Protein AF-A0A183HC69-F1 (afdb_monomer_lite)

Structure (mmCIF, N/CA/C/O backbone):
data_AF-A0A183HC69-F1
#
_entry.id   AF-A0A183HC69-F1
#
loop_
_atom_site.group_PDB
_atom_site.id
_atom_site.type_symbol
_atom_site.label_atom_id
_atom_site.label_alt_id
_atom_site.label_comp_id
_atom_site.label_asym_id
_atom_site.label_entity_id
_atom_site.label_seq_id
_atom_site.pdbx_PDB_ins_code
_atom_site.Cartn_x
_atom_site.Cartn_y
_atom_site.Cartn_z
_atom_site.occupancy
_atom_site.B_iso_or_equiv
_atom_site.auth_seq_id
_atom_site.auth_comp_id
_atom_site.auth_asym_id
_atom_site.auth_atom_id
_atom_site.pdbx_PDB_model_num
ATOM 1 N N . MET A 1 1 ? 17.091 34.146 -19.653 1.00 40.94 1 MET A N 1
ATOM 2 C CA . MET A 1 1 ? 16.828 32.950 -20.472 1.00 40.94 1 MET A CA 1
ATOM 3 C C . MET A 1 1 ? 17.643 31.891 -19.774 1.00 40.94 1 MET A C 1
ATOM 5 O O . MET A 1 1 ? 18.858 32.010 -19.764 1.00 40.94 1 MET A O 1
ATOM 9 N N . ASP A 1 2 ? 16.968 31.075 -18.975 1.00 41.25 2 ASP A N 1
ATOM 10 C CA . ASP A 1 2 ? 17.583 30.321 -17.888 1.00 41.25 2 ASP A CA 1
ATOM 11 C C . ASP A 1 2 ? 18.292 29.082 -18.445 1.00 41.25 2 ASP A C 1
ATOM 13 O O . ASP A 1 2 ? 17.657 28.099 -18.817 1.00 41.25 2 ASP A O 1
ATOM 17 N N . ASP A 1 3 ? 19.625 29.136 -18.493 1.00 44.25 3 ASP A N 1
ATOM 18 C CA . ASP A 1 3 ? 20.511 28.052 -18.951 1.00 44.25 3 ASP A CA 1
ATOM 19 C C . ASP A 1 3 ? 20.458 26.782 -18.061 1.00 44.25 3 ASP A C 1
ATOM 21 O O . ASP A 1 3 ? 21.130 25.788 -18.334 1.00 44.25 3 ASP A O 1
ATOM 25 N N . GLU A 1 4 ? 19.634 26.769 -17.006 1.00 47.41 4 GLU A N 1
ATOM 26 C CA . GLU A 1 4 ? 19.451 25.634 -16.087 1.00 47.41 4 GLU A CA 1
ATOM 27 C C . GLU A 1 4 ? 18.481 24.552 -16.602 1.00 47.41 4 GLU A C 1
ATOM 29 O O . GLU A 1 4 ? 18.464 23.436 -16.078 1.00 47.41 4 GLU A O 1
ATOM 34 N N . GLU A 1 5 ? 17.704 24.830 -17.653 1.00 47.38 5 GLU A N 1
ATOM 35 C CA . GLU A 1 5 ? 16.727 23.877 -18.205 1.00 47.38 5 GLU A CA 1
ATOM 36 C C . GLU A 1 5 ? 17.385 22.744 -19.027 1.00 47.38 5 GLU A C 1
ATOM 38 O O . GLU A 1 5 ? 16.811 21.668 -19.190 1.00 47.38 5 GLU A O 1
ATOM 43 N N . TYR A 1 6 ? 18.636 22.930 -19.467 1.00 47.91 6 TYR A N 1
ATOM 44 C CA . TYR A 1 6 ? 19.351 21.994 -20.349 1.00 47.91 6 TYR A CA 1
ATOM 45 C C . TYR A 1 6 ? 20.171 20.908 -19.635 1.00 47.91 6 TYR A C 1
ATOM 47 O O . TYR A 1 6 ? 20.701 20.013 -20.293 1.00 47.91 6 TYR A O 1
ATOM 55 N N . MET A 1 7 ? 20.274 20.944 -18.303 1.00 47.69 7 MET A N 1
ATOM 56 C CA . MET A 1 7 ? 21.103 20.006 -17.524 1.00 47.69 7 MET A CA 1
ATOM 57 C C . MET A 1 7 ? 20.300 18.992 -16.706 1.00 47.69 7 MET A C 1
ATOM 59 O O . MET A 1 7 ? 20.872 18.242 -15.913 1.00 47.69 7 MET A O 1
ATOM 63 N N . LYS A 1 8 ? 18.975 18.927 -16.877 1.00 51.78 8 LYS A N 1
ATOM 64 C CA . LYS A 1 8 ? 18.190 17.873 -16.236 1.00 51.78 8 LYS A CA 1
ATOM 65 C C . LYS A 1 8 ? 18.296 16.623 -17.109 1.00 51.78 8 LYS A C 1
ATOM 67 O O . LYS A 1 8 ? 17.766 16.654 -18.220 1.00 51.78 8 LYS A O 1
ATOM 72 N N . PRO A 1 9 ? 18.956 15.530 -16.669 1.00 55.16 9 PRO A N 1
ATOM 73 C CA . PRO A 1 9 ? 18.858 14.273 -17.396 1.00 55.16 9 PRO A CA 1
ATOM 74 C C . PRO A 1 9 ? 17.368 13.971 -17.534 1.00 55.16 9 PRO A C 1
ATOM 76 O O . PRO A 1 9 ? 16.668 13.842 -16.525 1.00 55.16 9 PRO A O 1
ATOM 79 N N . MET A 1 10 ? 16.874 13.980 -18.774 1.00 66.62 10 MET A N 1
ATOM 80 C CA . MET A 1 10 ? 15.476 13.711 -19.091 1.00 66.62 10 MET A CA 1
ATOM 81 C C . MET A 1 10 ? 15.237 12.231 -18.814 1.00 66.62 10 MET A C 1
ATOM 83 O O . MET A 1 10 ? 15.305 11.388 -19.704 1.00 66.62 10 MET A O 1
ATOM 87 N N . LEU A 1 11 ? 15.053 11.902 -17.537 1.00 74.69 11 LEU A N 1
ATOM 88 C CA . LEU A 1 11 ? 14.629 10.580 -17.131 1.00 74.69 11 LEU A CA 1
ATOM 89 C C . LEU A 1 11 ? 13.296 10.301 -17.833 1.00 74.69 11 LEU A C 1
ATOM 91 O O . LEU A 1 11 ? 12.429 11.182 -17.854 1.00 74.69 11 LEU A O 1
ATOM 95 N N . PRO A 1 12 ? 13.127 9.108 -18.422 1.00 81.25 12 PRO A N 1
ATOM 96 C CA . PRO A 1 12 ? 11.902 8.775 -19.120 1.00 81.25 12 PRO A CA 1
ATOM 97 C C . PRO A 1 12 ? 10.715 8.906 -18.165 1.00 81.25 12 PRO A C 1
ATOM 99 O O . PRO A 1 12 ? 10.783 8.529 -16.988 1.00 81.25 12 PRO A O 1
ATOM 102 N N . THR A 1 13 ? 9.612 9.442 -18.679 1.00 79.38 13 THR A N 1
ATOM 103 C CA . THR A 1 13 ? 8.339 9.394 -17.968 1.00 79.38 13 THR A CA 1
ATOM 104 C C . THR A 1 13 ? 7.947 7.929 -17.807 1.00 79.38 13 THR A C 1
ATOM 106 O O . THR A 1 13 ? 7.924 7.169 -18.776 1.00 79.38 13 THR A O 1
ATOM 109 N N . VAL A 1 14 ? 7.694 7.506 -16.568 1.00 79.19 14 VAL A N 1
ATOM 110 C CA . VAL A 1 14 ? 7.258 6.135 -16.287 1.00 79.19 14 VAL A CA 1
ATOM 111 C C . VAL A 1 14 ? 5.797 6.023 -16.717 1.00 79.19 14 VAL A C 1
ATOM 113 O O . VAL A 1 14 ? 4.972 6.782 -16.203 1.00 79.19 14 VAL A O 1
ATOM 116 N N . PRO A 1 15 ? 5.440 5.114 -17.641 1.00 80.62 15 PRO A N 1
ATOM 117 C CA . PRO A 1 15 ? 4.043 4.851 -17.954 1.00 80.62 15 PRO A CA 1
ATOM 118 C C . PRO A 1 15 ? 3.292 4.410 -16.692 1.00 80.62 15 PRO A C 1
ATOM 120 O O . PRO A 1 15 ? 3.836 3.649 -15.893 1.00 80.62 15 PRO A O 1
ATOM 123 N N . GLU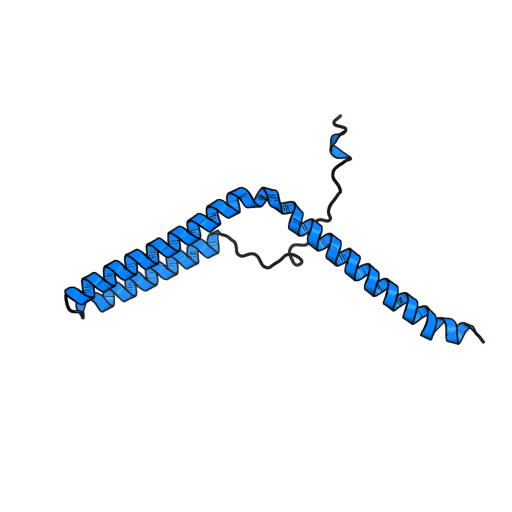 A 1 16 ? 2.026 4.809 -16.535 1.00 69.38 16 GLU A N 1
ATOM 124 C CA . GLU A 1 16 ? 1.218 4.523 -15.329 1.00 69.38 16 GLU A CA 1
ATOM 125 C C . GLU A 1 16 ? 1.163 3.033 -14.939 1.00 69.38 16 GLU A C 1
ATOM 127 O O . GLU A 1 16 ? 0.928 2.704 -13.780 1.00 69.38 16 GLU A O 1
ATOM 132 N N . LYS A 1 17 ? 1.397 2.122 -15.892 1.00 67.88 17 LYS A N 1
ATOM 133 C CA . LYS A 1 17 ? 1.348 0.665 -15.694 1.00 67.88 17 LYS A CA 1
ATOM 134 C C . LYS A 1 17 ? 2.704 0.008 -15.411 1.00 67.88 17 LYS A C 1
ATOM 136 O O . LYS A 1 17 ? 2.729 -1.181 -15.117 1.00 67.88 17 LYS A O 1
ATOM 141 N N . CYS A 1 18 ? 3.808 0.746 -15.523 1.00 69.38 18 CYS A N 1
ATOM 142 C CA . CYS A 1 18 ? 5.166 0.206 -15.386 1.00 69.38 18 CYS A CA 1
ATOM 143 C C . CYS A 1 18 ? 5.790 0.477 -14.007 1.00 69.38 18 CYS A C 1
ATOM 145 O O . CYS A 1 18 ? 6.918 0.063 -13.755 1.00 69.38 18 CYS A O 1
ATOM 147 N N . GLY A 1 19 ? 5.085 1.183 -13.118 1.00 68.44 19 GLY A N 1
ATOM 148 C CA . GLY A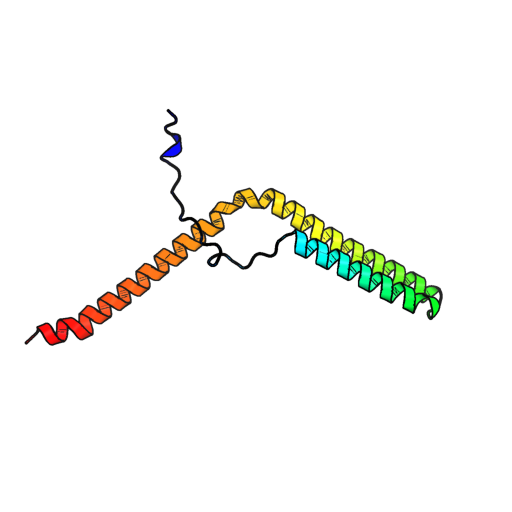 1 19 ? 5.518 1.404 -11.739 1.00 68.44 19 GLY A CA 1
ATOM 149 C C . GLY A 1 19 ? 5.088 0.275 -10.790 1.00 68.44 19 GLY A C 1
ATOM 150 O O . GLY A 1 19 ? 4.164 -0.479 -11.104 1.00 68.44 19 GLY A O 1
ATOM 151 N N . PRO A 1 20 ? 5.706 0.167 -9.597 1.00 71.12 20 PRO A N 1
ATOM 152 C CA . PRO A 1 20 ? 5.201 -0.698 -8.534 1.00 71.12 20 PRO A CA 1
ATOM 153 C C . PRO A 1 20 ? 3.728 -0.379 -8.234 1.00 71.12 20 PRO A C 1
ATOM 155 O O . PRO A 1 20 ? 3.344 0.792 -8.296 1.00 71.12 20 PRO A O 1
ATOM 158 N N . PRO A 1 21 ? 2.896 -1.372 -7.873 1.00 80.25 21 PRO A N 1
ATOM 159 C CA . PRO A 1 21 ? 1.500 -1.123 -7.539 1.00 80.25 21 PRO A CA 1
ATOM 160 C C . PRO A 1 21 ? 1.402 -0.125 -6.380 1.00 80.25 21 PRO A C 1
ATOM 162 O O . PRO A 1 21 ? 1.997 -0.320 -5.318 1.00 80.25 21 PRO A O 1
ATOM 165 N N . VAL A 1 22 ? 0.635 0.947 -6.585 1.00 85.25 22 VAL A N 1
ATOM 166 C CA . VAL A 1 22 ? 0.408 1.994 -5.583 1.00 85.25 22 VAL A CA 1
ATOM 167 C C . VAL A 1 22 ? -1.025 1.946 -5.070 1.00 85.25 22 VAL A C 1
ATOM 169 O O . VAL A 1 22 ? -1.974 1.796 -5.835 1.00 85.25 22 VAL A O 1
ATOM 172 N N . ILE A 1 23 ? -1.187 2.102 -3.757 1.00 89.69 23 ILE A N 1
ATOM 173 C CA . ILE A 1 23 ? -2.496 2.247 -3.117 1.00 89.69 23 ILE A CA 1
ATOM 174 C C . ILE A 1 23 ? -2.658 3.720 -2.738 1.00 89.69 23 ILE A C 1
ATOM 176 O O . ILE A 1 23 ? -1.817 4.244 -1.998 1.00 89.69 23 ILE A O 1
ATOM 180 N N . PRO A 1 24 ? -3.712 4.416 -3.203 1.00 91.56 24 PRO A N 1
ATOM 181 C CA . PRO A 1 24 ? -3.929 5.798 -2.811 1.00 91.56 24 PRO A CA 1
ATOM 182 C C . PRO A 1 24 ? -4.167 5.893 -1.303 1.00 91.56 24 PRO A C 1
ATOM 184 O O . PRO A 1 24 ? -4.941 5.123 -0.737 1.00 91.56 24 PRO A O 1
ATOM 187 N N . LEU A 1 25 ? -3.548 6.884 -0.658 1.00 93.75 25 LEU A N 1
ATOM 188 C CA . LEU A 1 25 ? -3.657 7.092 0.789 1.00 93.75 25 LEU A CA 1
ATOM 189 C C . LEU A 1 25 ? -5.118 7.183 1.265 1.00 93.75 25 LEU A C 1
ATOM 191 O O . LEU A 1 25 ? -5.429 6.687 2.342 1.00 93.75 25 LEU A O 1
ATOM 195 N N . GLY A 1 26 ? -6.009 7.771 0.457 1.00 95.44 26 GLY A N 1
ATOM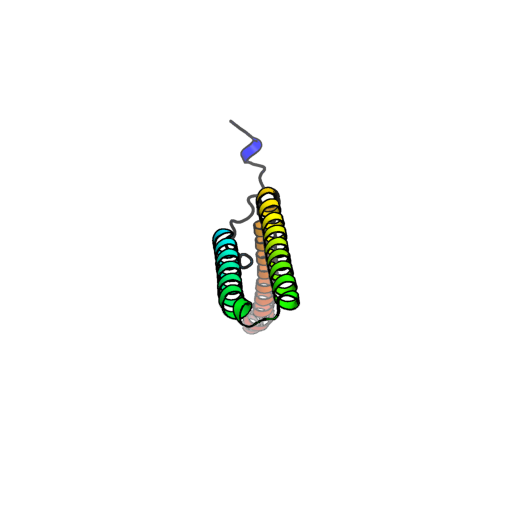 196 C CA . GLY A 1 26 ? -7.445 7.843 0.750 1.00 95.44 26 GLY A CA 1
ATOM 197 C C . GLY A 1 26 ? -8.074 6.469 0.994 1.00 95.44 26 GLY A C 1
ATOM 198 O O . GLY A 1 26 ? -8.690 6.270 2.035 1.00 95.44 26 GLY A O 1
ATOM 199 N N . HIS A 1 27 ? -7.809 5.492 0.120 1.00 96.06 27 HIS A N 1
ATOM 200 C CA . HIS A 1 27 ? -8.306 4.120 0.283 1.00 96.06 27 HIS A CA 1
ATOM 201 C C . HIS A 1 27 ? -7.769 3.471 1.564 1.00 96.06 27 HIS A C 1
ATOM 203 O O . HIS A 1 27 ? -8.499 2.788 2.275 1.00 96.06 27 HIS A O 1
ATOM 209 N N . LEU A 1 28 ? -6.497 3.710 1.903 1.00 95.69 28 LEU A N 1
ATOM 210 C CA . LEU A 1 28 ? -5.913 3.182 3.139 1.00 95.69 28 LEU A CA 1
ATOM 211 C C . LEU A 1 28 ? -6.595 3.764 4.391 1.00 95.69 28 LEU A C 1
ATOM 213 O O . LEU A 1 28 ? -6.800 3.048 5.371 1.00 95.69 28 LEU A O 1
ATOM 217 N N . ILE A 1 29 ? -6.953 5.052 4.355 1.00 96.25 29 ILE A N 1
ATOM 218 C CA . ILE A 1 29 ? -7.703 5.714 5.430 1.00 96.25 29 ILE A CA 1
ATOM 219 C C . ILE A 1 29 ? -9.116 5.131 5.524 1.00 96.25 29 ILE A C 1
ATOM 221 O O . ILE A 1 29 ? -9.553 4.799 6.624 1.00 96.25 29 ILE A O 1
ATOM 225 N N . GLU A 1 30 ? -9.810 4.969 4.397 1.00 97.44 30 GLU A N 1
ATOM 226 C CA . GLU A 1 30 ? -11.149 4.373 4.354 1.00 97.44 30 GLU A CA 1
ATOM 227 C C . GLU A 1 30 ? -11.158 2.964 4.947 1.00 97.44 30 GLU A C 1
ATOM 229 O O . GLU A 1 30 ? -11.978 2.683 5.819 1.00 97.44 30 GLU A O 1
ATOM 234 N N . PHE A 1 31 ? -10.199 2.112 4.573 1.00 96.69 31 PHE A N 1
ATOM 235 C CA . PHE A 1 31 ? -10.073 0.775 5.153 1.00 96.69 31 PHE A CA 1
ATOM 236 C C . PHE A 1 31 ? -9.824 0.810 6.660 1.00 96.69 31 PHE A C 1
ATOM 238 O O . PHE A 1 31 ? -10.439 0.044 7.399 1.00 96.69 31 PHE A O 1
ATOM 245 N N . ALA A 1 32 ? -8.954 1.704 7.140 1.00 96.88 32 ALA A N 1
ATOM 246 C CA . ALA A 1 32 ? -8.701 1.836 8.573 1.00 96.88 32 ALA A CA 1
ATOM 247 C C . ALA A 1 32 ? -9.975 2.236 9.330 1.00 96.88 32 ALA A C 1
ATOM 249 O O . ALA A 1 32 ? -10.292 1.660 10.368 1.00 96.88 32 ALA A O 1
ATOM 250 N N . VAL A 1 33 ? -10.728 3.194 8.787 1.00 97.31 33 VAL A N 1
ATOM 251 C CA . VAL A 1 33 ? -11.989 3.664 9.364 1.00 97.31 33 VAL A CA 1
ATOM 252 C C . VAL A 1 33 ? -13.034 2.546 9.372 1.00 97.31 33 VAL A C 1
ATOM 254 O O . VAL A 1 33 ? -13.625 2.281 10.417 1.00 97.31 33 VAL A O 1
ATOM 257 N N . GLN A 1 34 ? -13.221 1.848 8.250 1.00 98.00 34 GLN A N 1
ATOM 258 C CA . GLN A 1 34 ? -14.146 0.716 8.139 1.00 98.00 34 GLN A CA 1
ATOM 259 C C . GLN A 1 34 ? -13.805 -0.401 9.130 1.00 98.00 34 GLN A C 1
ATOM 261 O O . GLN A 1 34 ? -14.697 -0.894 9.818 1.00 98.00 34 GLN A O 1
ATOM 266 N N . GLN A 1 35 ? -12.523 -0.756 9.255 1.00 96.88 35 GLN A N 1
ATOM 267 C CA . GLN A 1 35 ? -12.055 -1.763 10.206 1.00 96.88 35 GLN A CA 1
ATOM 268 C C . GLN A 1 35 ? -12.374 -1.366 11.653 1.00 96.88 35 GLN A C 1
ATOM 270 O O . GLN A 1 35 ? -12.919 -2.171 12.403 1.00 96.88 35 GLN A O 1
ATOM 275 N N . ILE A 1 36 ? -12.081 -0.120 12.045 1.00 98.00 36 ILE A N 1
ATOM 276 C CA . ILE A 1 36 ? -12.348 0.372 13.406 1.00 98.00 36 ILE A CA 1
ATOM 277 C C . ILE A 1 36 ? -13.849 0.375 13.697 1.00 98.00 36 ILE A C 1
ATOM 279 O O . ILE A 1 36 ? -14.262 -0.047 14.775 1.00 98.00 36 ILE A O 1
ATOM 283 N N . PHE A 1 37 ? -14.673 0.830 12.749 1.00 98.19 37 PHE A N 1
ATOM 284 C CA . PHE A 1 37 ? -16.126 0.800 12.908 1.00 98.19 37 PHE A CA 1
ATOM 285 C C . PHE A 1 37 ? -16.650 -0.626 13.043 1.00 98.19 37 PHE A C 1
ATOM 287 O O . PHE A 1 37 ? -17.480 -0.883 13.911 1.00 98.19 37 PHE A O 1
ATOM 294 N N . HIS A 1 38 ? -16.147 -1.556 12.233 1.00 98.12 38 HIS A N 1
ATOM 295 C CA . HIS A 1 38 ? -16.526 -2.958 12.331 1.00 98.12 38 HIS A CA 1
ATOM 296 C C . HIS A 1 38 ? -16.165 -3.547 13.702 1.00 98.12 38 HIS A C 1
ATOM 298 O O . HIS A 1 38 ? -17.026 -4.118 14.372 1.00 98.12 38 HIS A O 1
ATOM 304 N N . GLU A 1 39 ? -14.926 -3.351 14.158 1.00 97.25 39 GLU A N 1
ATOM 305 C CA . GLU A 1 39 ? -14.481 -3.800 15.480 1.00 97.25 39 GLU A CA 1
ATOM 306 C C . GLU A 1 39 ? -15.303 -3.171 16.612 1.00 97.25 39 GLU A C 1
ATOM 308 O O . GLU A 1 39 ? -15.656 -3.860 17.570 1.00 97.25 39 GLU A O 1
ATOM 313 N N . LEU A 1 40 ? -15.657 -1.888 16.496 1.00 97.88 40 LEU A N 1
ATOM 314 C CA . LEU A 1 40 ? -16.491 -1.190 17.471 1.00 97.88 40 LEU A CA 1
ATOM 315 C C . LEU A 1 40 ? -17.911 -1.765 17.528 1.00 97.88 40 LEU A C 1
ATOM 317 O O . LEU A 1 40 ? -18.431 -1.986 18.624 1.00 97.88 40 LEU A O 1
ATOM 321 N N . THR A 1 41 ? -18.526 -2.039 16.374 1.00 97.75 41 THR A N 1
ATOM 322 C CA . THR A 1 41 ? -19.849 -2.672 16.299 1.00 97.75 41 THR A CA 1
ATOM 323 C C . THR A 1 41 ? -19.820 -4.037 16.978 1.00 97.75 41 THR A C 1
ATOM 325 O O . THR A 1 41 ? -20.585 -4.273 17.914 1.00 97.75 41 THR A O 1
ATOM 328 N N . VAL A 1 42 ? -18.867 -4.896 16.605 1.00 96.62 42 VAL A N 1
ATOM 329 C CA . VAL A 1 42 ? -18.696 -6.222 17.220 1.00 96.62 42 VAL A CA 1
ATOM 330 C C . VAL A 1 42 ? -18.470 -6.108 18.731 1.00 96.62 42 VAL A C 1
ATOM 332 O O . VAL A 1 42 ? -19.089 -6.829 19.515 1.00 96.62 42 VAL A O 1
ATOM 335 N N . LEU A 1 43 ? -17.623 -5.175 19.174 1.00 95.94 43 LEU A N 1
ATOM 336 C CA . LEU A 1 43 ? -17.375 -4.945 20.595 1.00 95.94 43 LEU A CA 1
ATOM 337 C C . LEU A 1 43 ? -18.671 -4.569 21.329 1.00 95.94 43 LEU A C 1
ATOM 339 O O . LEU A 1 43 ? -18.954 -5.127 22.390 1.00 95.94 43 LEU A O 1
ATOM 343 N N . SER A 1 44 ? -19.474 -3.667 20.762 1.00 95.12 44 SER A N 1
ATOM 344 C CA . SER A 1 44 ? -20.729 -3.208 21.368 1.00 95.12 44 SER A CA 1
ATOM 345 C C . SER A 1 44 ? -21.780 -4.315 21.511 1.00 95.12 44 SER A C 1
ATOM 347 O O . SER A 1 44 ? -22.486 -4.355 22.518 1.00 95.12 44 SER A O 1
ATOM 349 N N . GLU A 1 45 ? -21.833 -5.262 20.573 1.00 95.31 45 GLU A N 1
ATOM 350 C CA . GLU A 1 45 ? -22.737 -6.417 20.628 1.00 95.31 45 GLU A CA 1
ATOM 351 C C . GLU A 1 45 ? -22.298 -7.469 21.660 1.00 95.31 45 GLU A C 1
ATOM 353 O O . GLU A 1 45 ? -23.126 -8.161 22.264 1.00 95.31 45 GLU A O 1
ATOM 358 N N . LEU A 1 46 ? -20.985 -7.607 21.871 1.00 93.19 46 LEU A N 1
ATOM 359 C CA . LEU A 1 46 ? -20.413 -8.625 22.753 1.00 93.19 46 LEU A CA 1
ATOM 360 C C . LEU A 1 46 ? -20.272 -8.161 24.205 1.00 93.19 46 LEU A C 1
ATOM 362 O O . LEU A 1 46 ? -20.371 -8.987 25.115 1.00 93.19 46 LEU A O 1
ATOM 366 N N . LEU A 1 47 ? -20.054 -6.866 24.450 1.00 90.19 47 LEU A N 1
ATOM 367 C CA . LEU A 1 47 ? -19.846 -6.319 25.795 1.00 90.19 47 LEU A CA 1
ATOM 368 C C . LEU A 1 47 ? -20.963 -6.683 26.790 1.00 90.19 47 LEU A C 1
ATOM 370 O O . LEU A 1 47 ? -20.622 -7.155 27.879 1.00 90.19 47 LEU A O 1
ATOM 374 N N . PRO A 1 48 ? -22.267 -6.557 26.466 1.00 91.75 48 PRO A N 1
ATOM 375 C CA . PRO A 1 48 ? -23.345 -6.870 27.406 1.00 91.75 48 PRO A CA 1
ATOM 376 C C . PRO A 1 48 ? -23.309 -8.312 27.925 1.00 91.75 48 PRO A C 1
ATOM 378 O O . PRO A 1 48 ? -23.727 -8.564 29.051 1.00 91.75 48 PRO A O 1
ATOM 381 N N . LYS A 1 49 ? -22.750 -9.247 27.150 1.00 90.00 49 LYS A N 1
ATOM 382 C CA . LYS A 1 49 ? -22.696 -10.680 27.480 1.00 90.00 49 LYS A CA 1
ATOM 383 C C . LYS A 1 49 ? -21.490 -11.070 28.348 1.00 90.00 49 LYS A C 1
ATOM 385 O O . LYS A 1 49 ? -21.409 -12.216 28.778 1.00 90.00 49 LYS A O 1
ATOM 390 N N . LYS A 1 50 ? -20.545 -10.153 28.591 1.00 88.69 50 LYS A N 1
ATOM 391 C CA . LYS A 1 50 ? -19.306 -10.408 29.351 1.00 88.69 50 LYS A CA 1
ATOM 392 C C . LYS A 1 50 ? -19.404 -9.980 30.820 1.00 88.69 50 LYS A C 1
ATOM 394 O O . LYS A 1 50 ? -20.171 -9.081 31.153 1.00 88.69 50 LYS A O 1
ATOM 399 N N . LEU A 1 51 ? -18.574 -10.579 31.677 1.00 90.00 51 LEU A N 1
ATOM 400 C CA . LEU A 1 51 ? -18.306 -10.101 33.040 1.00 90.00 51 LEU A CA 1
ATOM 401 C C . LEU A 1 51 ? -17.553 -8.762 33.015 1.00 90.00 51 LEU A C 1
ATOM 403 O O . LEU A 1 51 ? -16.788 -8.484 32.092 1.00 90.00 51 LEU A O 1
ATOM 407 N N . ASP A 1 52 ? -17.715 -7.940 34.054 1.00 89.94 52 ASP A N 1
ATOM 408 C CA . ASP A 1 52 ? -17.156 -6.579 34.088 1.00 89.94 52 ASP A CA 1
ATOM 409 C C . ASP A 1 52 ? -15.629 -6.515 33.953 1.00 89.94 52 ASP A C 1
ATOM 411 O O . ASP A 1 52 ? -15.106 -5.582 33.339 1.00 89.94 52 ASP A O 1
ATOM 415 N N . SER A 1 53 ? -14.902 -7.505 34.479 1.00 91.62 53 SER A N 1
ATOM 416 C CA . SER A 1 53 ? -13.444 -7.592 34.305 1.00 91.62 53 SER A CA 1
ATOM 417 C C . SER A 1 53 ? -13.069 -7.787 32.830 1.00 91.62 53 SER A C 1
ATOM 419 O O . SER A 1 53 ? -12.254 -7.045 32.279 1.00 91.62 53 SER A O 1
ATOM 421 N N . ASP A 1 54 ? -13.749 -8.709 32.145 1.00 92.75 54 ASP A N 1
ATOM 422 C CA . ASP A 1 54 ? -13.497 -9.023 30.736 1.00 92.75 54 ASP A CA 1
ATOM 423 C C . ASP A 1 54 ? -13.950 -7.899 29.798 1.00 92.75 54 ASP A C 1
ATOM 425 O O . ASP A 1 54 ? -13.335 -7.668 28.749 1.00 92.75 54 ASP A O 1
ATOM 429 N N . ARG A 1 55 ? -15.005 -7.162 30.174 1.00 93.69 55 ARG A N 1
ATOM 430 C CA . ARG A 1 55 ? -15.444 -5.945 29.473 1.00 93.69 55 ARG A CA 1
ATOM 431 C C . ARG A 1 55 ? -14.335 -4.899 29.455 1.00 93.69 55 ARG A C 1
ATOM 433 O O . ARG A 1 55 ? -13.981 -4.410 28.384 1.00 93.69 55 ARG A O 1
ATOM 440 N N . LYS A 1 56 ? -13.749 -4.594 30.619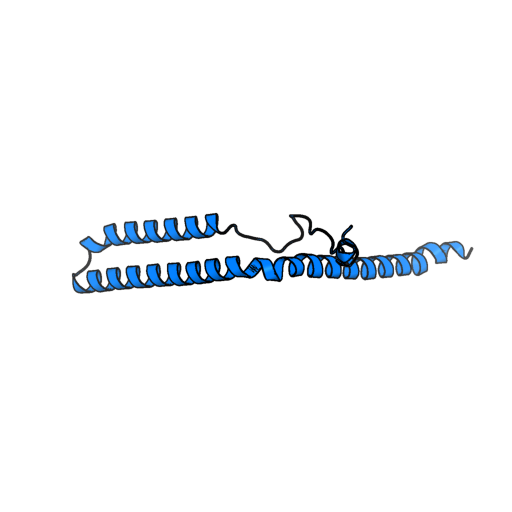 1.00 94.94 56 LYS A N 1
ATOM 441 C CA . LYS A 1 56 ? -12.657 -3.614 30.746 1.00 94.94 56 LYS A CA 1
ATOM 442 C C . LYS A 1 56 ? -11.449 -4.010 29.903 1.00 94.94 56 LYS A C 1
ATOM 444 O O . LYS A 1 56 ? -10.932 -3.176 29.165 1.00 94.94 56 LYS A O 1
ATOM 449 N N . ILE A 1 57 ? -11.048 -5.282 29.957 1.00 96.25 57 ILE A N 1
ATOM 450 C CA . ILE A 1 57 ? -9.940 -5.805 29.145 1.00 96.25 57 ILE A CA 1
ATOM 451 C C . ILE A 1 57 ? -10.235 -5.624 27.651 1.00 96.25 57 ILE A C 1
ATOM 453 O O . ILE A 1 57 ? -9.398 -5.089 26.928 1.00 96.25 57 ILE A O 1
ATOM 457 N N . SER A 1 58 ? -11.438 -5.995 27.201 1.00 95.81 58 SER A N 1
ATOM 458 C CA . SER A 1 58 ? -11.830 -5.890 25.787 1.00 95.81 58 SER A CA 1
ATOM 459 C C . SER A 1 58 ? -11.813 -4.435 25.289 1.00 95.81 58 SER A C 1
ATOM 461 O O . SER A 1 58 ? -11.329 -4.165 24.192 1.00 95.81 58 SER A O 1
ATOM 463 N N . ILE A 1 59 ? -12.282 -3.483 26.106 1.00 96.50 59 ILE A N 1
ATOM 464 C CA . ILE A 1 59 ? -12.264 -2.048 25.773 1.00 96.50 59 ILE A CA 1
ATOM 465 C C . ILE A 1 59 ? -10.827 -1.529 25.657 1.00 96.50 59 ILE A C 1
ATOM 467 O O . ILE A 1 59 ? -10.497 -0.831 24.699 1.00 96.50 59 ILE A O 1
ATOM 471 N N . VAL A 1 60 ? -9.957 -1.880 26.609 1.00 98.00 60 VAL A N 1
ATOM 472 C CA . VAL A 1 60 ? -8.546 -1.462 26.585 1.00 98.00 60 VAL A CA 1
ATOM 473 C C . VAL A 1 60 ? -7.822 -2.052 25.375 1.00 98.00 60 VAL A C 1
ATOM 475 O O . VAL A 1 60 ? -7.070 -1.340 24.711 1.00 98.00 60 VAL A O 1
ATOM 478 N N . GLN A 1 61 ? -8.074 -3.322 25.052 1.00 97.00 61 GLN A N 1
ATOM 479 C CA . GLN A 1 61 ? -7.506 -3.979 23.874 1.00 97.00 61 GLN A CA 1
ATOM 480 C C . GLN A 1 61 ? -7.943 -3.291 22.578 1.00 97.00 61 GLN A C 1
ATOM 482 O O . GLN A 1 61 ? -7.088 -2.954 21.762 1.00 97.00 61 GLN A O 1
ATOM 487 N N . PHE A 1 62 ? -9.238 -3.008 22.417 1.00 97.81 62 PHE A N 1
ATOM 488 C CA . PHE A 1 62 ? -9.751 -2.262 21.265 1.00 97.81 62 PHE A CA 1
ATOM 489 C C . PHE A 1 62 ? -9.104 -0.875 21.146 1.00 97.81 62 PHE A C 1
ATOM 491 O O . PHE A 1 62 ? -8.615 -0.500 20.076 1.00 97.81 62 PHE A O 1
ATOM 498 N N . ALA A 1 63 ? -9.035 -0.125 22.250 1.00 98.06 63 ALA A N 1
ATOM 499 C CA . ALA A 1 63 ? -8.417 1.198 22.269 1.00 98.06 63 ALA A CA 1
ATOM 500 C C . ALA A 1 63 ? -6.928 1.140 21.888 1.00 98.06 63 ALA A C 1
ATOM 502 O O . ALA A 1 63 ? -6.445 1.973 21.118 1.00 98.06 63 ALA A O 1
ATOM 503 N N . HIS A 1 64 ? -6.202 0.139 22.392 1.00 98.12 64 HIS A N 1
ATOM 504 C CA . HIS A 1 64 ? -4.800 -0.078 22.057 1.00 98.12 64 HIS A CA 1
ATOM 505 C C . HIS A 1 64 ? -4.617 -0.424 20.573 1.00 98.12 64 HIS A C 1
ATOM 507 O O . HIS A 1 64 ? -3.821 0.226 19.896 1.00 98.12 64 HIS A O 1
ATOM 513 N N . SER A 1 65 ? -5.373 -1.390 20.045 1.00 97.50 65 SER A N 1
ATOM 514 C CA . SER A 1 65 ? -5.315 -1.787 18.631 1.00 97.50 65 SER A CA 1
ATOM 515 C C . SER A 1 65 ? -5.635 -0.620 17.695 1.00 97.50 65 SER A C 1
ATOM 517 O O . SER A 1 65 ? -4.864 -0.338 16.775 1.00 97.50 65 SER A O 1
ATOM 519 N N . THR A 1 66 ? -6.695 0.136 17.997 1.00 98.00 66 THR A N 1
ATOM 520 C CA . THR A 1 66 ? -7.085 1.344 17.254 1.00 98.00 66 THR A CA 1
ATOM 521 C C . THR A 1 66 ? -5.971 2.392 17.271 1.00 98.00 66 THR A C 1
ATOM 523 O O . THR A 1 66 ? -5.591 2.934 16.231 1.00 98.00 66 THR A O 1
ATOM 526 N N . ARG A 1 67 ? -5.376 2.653 18.442 1.00 98.12 67 ARG A N 1
ATOM 527 C CA . ARG A 1 67 ? -4.254 3.592 18.573 1.00 98.12 67 ARG A CA 1
ATOM 528 C C . ARG A 1 67 ? -3.053 3.150 17.738 1.00 98.12 67 ARG A C 1
ATOM 530 O O . ARG A 1 67 ? -2.465 3.976 17.044 1.00 98.12 67 ARG A O 1
ATOM 537 N N . VAL A 1 68 ? -2.681 1.872 17.792 1.00 97.94 68 VAL A N 1
ATOM 538 C CA . VAL A 1 68 ? -1.554 1.328 17.018 1.00 97.94 68 VAL A CA 1
ATOM 539 C C . VAL A 1 68 ? -1.795 1.486 15.517 1.00 97.94 68 VAL A C 1
ATOM 541 O O . VAL A 1 68 ? -0.879 1.891 14.799 1.00 97.94 68 VAL A O 1
ATOM 544 N N . LEU A 1 69 ? -3.017 1.228 15.042 1.00 97.50 69 LEU A N 1
ATOM 545 C CA . LEU A 1 69 ? -3.387 1.432 13.642 1.00 97.50 69 LEU A CA 1
ATOM 546 C C . LEU A 1 69 ? -3.202 2.898 13.217 1.00 97.50 69 LEU A C 1
ATOM 548 O O . LEU A 1 69 ? -2.537 3.165 12.216 1.00 97.50 69 LEU A O 1
ATOM 552 N N . PHE A 1 70 ? -3.687 3.855 14.014 1.00 96.94 70 PHE A N 1
ATOM 553 C CA . PHE A 1 70 ? -3.503 5.281 13.723 1.00 96.94 70 PHE A CA 1
ATOM 554 C C . PHE A 1 70 ? -2.043 5.735 13.785 1.00 96.94 70 PHE A C 1
ATOM 556 O O . PHE A 1 70 ? -1.637 6.579 12.990 1.00 96.94 70 PHE A O 1
ATOM 563 N N . ILE A 1 71 ? -1.228 5.171 14.679 1.00 98.19 71 ILE A N 1
ATOM 564 C CA . ILE A 1 71 ? 0.214 5.459 14.727 1.00 98.19 71 ILE A CA 1
ATOM 565 C C . ILE A 1 71 ? 0.896 4.995 13.433 1.00 98.19 71 ILE A C 1
ATOM 567 O O . ILE A 1 71 ? 1.691 5.743 12.860 1.00 98.19 71 ILE A O 1
ATOM 571 N N . LYS A 1 72 ? 0.567 3.793 12.940 1.00 97.12 72 LYS A N 1
ATOM 572 C CA . LYS A 1 72 ? 1.080 3.288 11.656 1.00 97.12 72 LYS A CA 1
ATOM 573 C C . LYS A 1 72 ? 0.637 4.180 10.495 1.00 97.12 72 LYS A C 1
ATOM 575 O O . LYS A 1 72 ? 1.468 4.574 9.681 1.00 97.12 72 LYS A O 1
ATOM 580 N N . LEU A 1 73 ? -0.639 4.561 10.456 1.00 97.12 73 LEU A N 1
ATOM 581 C CA . LEU A 1 73 ? -1.172 5.465 9.437 1.00 97.12 73 LEU A CA 1
ATOM 582 C C . LEU A 1 73 ? -0.479 6.837 9.477 1.00 97.12 73 LEU A C 1
ATOM 584 O O . LEU A 1 73 ? -0.089 7.366 8.439 1.00 97.12 73 LEU A O 1
ATOM 588 N N . LEU A 1 74 ? -0.236 7.387 10.669 1.00 96.62 7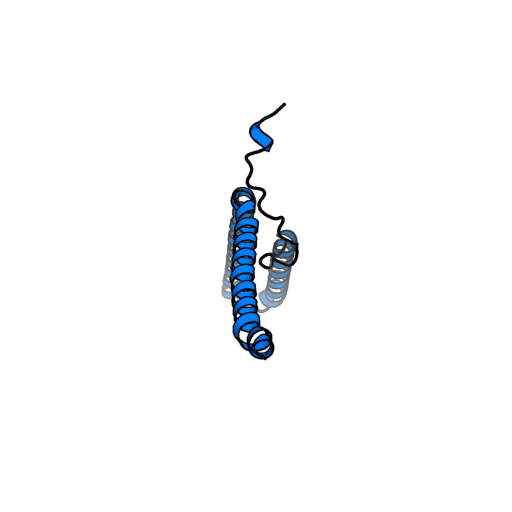4 LEU A N 1
ATOM 589 C CA . LEU A 1 74 ? 0.510 8.633 10.846 1.00 96.62 74 LEU A CA 1
ATOM 590 C C . LEU A 1 74 ? 1.944 8.521 10.311 1.00 96.62 74 LEU A C 1
ATOM 592 O O . LEU A 1 74 ? 2.426 9.451 9.663 1.00 96.62 74 LEU A O 1
ATOM 596 N N . ALA A 1 75 ? 2.623 7.398 10.557 1.00 97.50 75 ALA A N 1
ATOM 597 C CA . ALA A 1 75 ? 3.953 7.151 10.006 1.00 97.50 75 ALA A CA 1
ATOM 598 C C . ALA A 1 75 ? 3.933 7.173 8.468 1.00 97.50 75 ALA A C 1
ATOM 600 O O . ALA A 1 75 ? 4.765 7.851 7.863 1.00 97.50 75 ALA A O 1
ATOM 601 N N . VAL A 1 76 ? 2.935 6.535 7.844 1.00 95.94 76 VAL A N 1
ATOM 602 C CA . VAL A 1 76 ? 2.732 6.570 6.384 1.00 95.94 76 VAL A CA 1
ATOM 603 C C . VAL A 1 76 ? 2.484 7.997 5.891 1.00 95.94 76 VAL A C 1
ATOM 605 O O . VAL A 1 76 ? 3.128 8.434 4.944 1.00 95.94 76 VAL A O 1
ATOM 608 N N . VAL A 1 77 ? 1.625 8.774 6.554 1.00 95.25 77 VAL A N 1
ATOM 609 C CA . VAL A 1 77 ? 1.366 10.177 6.177 1.00 95.25 77 VAL A CA 1
ATOM 610 C C . VAL A 1 77 ? 2.646 11.019 6.242 1.00 95.25 77 VAL A C 1
ATOM 612 O O . VAL A 1 77 ? 2.915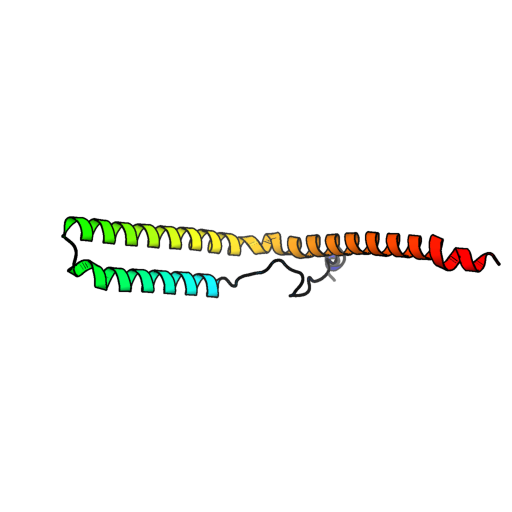 11.820 5.344 1.00 95.25 77 VAL A O 1
ATOM 615 N N . LYS A 1 78 ? 3.465 10.842 7.286 1.00 95.69 78 LYS A N 1
ATOM 616 C CA . LYS A 1 78 ? 4.759 11.535 7.411 1.00 95.69 78 LYS A CA 1
ATOM 617 C C . LYS A 1 78 ? 5.741 11.110 6.317 1.00 95.69 78 LYS A C 1
ATOM 619 O O . LYS A 1 78 ? 6.468 11.961 5.800 1.00 95.69 78 LYS A O 1
ATOM 624 N N . TRP A 1 79 ? 5.737 9.831 5.947 1.00 94.00 79 TRP A N 1
ATOM 625 C CA . TRP A 1 79 ? 6.529 9.315 4.835 1.00 94.00 79 TRP A CA 1
ATOM 626 C C . TRP A 1 79 ? 6.099 9.925 3.498 1.00 94.00 79 TRP A C 1
ATOM 628 O O . TRP A 1 79 ? 6.934 10.498 2.809 1.00 94.00 79 TRP A O 1
ATOM 638 N N . VAL A 1 80 ? 4.803 9.911 3.172 1.00 92.06 80 VAL A N 1
ATOM 639 C CA . VAL A 1 80 ? 4.255 10.479 1.924 1.00 92.06 80 VAL A CA 1
ATOM 640 C C . VAL A 1 80 ? 4.595 11.967 1.779 1.00 92.06 80 VAL A C 1
ATOM 642 O O . VAL A 1 80 ? 4.927 12.433 0.694 1.00 92.06 80 VAL A O 1
ATOM 645 N N . LYS A 1 81 ? 4.607 12.734 2.876 1.00 90.81 81 LYS A N 1
ATOM 646 C CA . LYS A 1 81 ? 5.065 14.137 2.844 1.00 90.81 81 LYS A CA 1
ATOM 647 C C . LYS A 1 81 ? 6.529 14.286 2.414 1.00 90.81 81 LYS A C 1
ATOM 649 O O . LYS A 1 81 ? 6.887 15.296 1.816 1.00 90.81 81 LYS A O 1
ATOM 654 N N . SER A 1 82 ? 7.364 13.299 2.725 1.00 90.25 82 SER A N 1
ATOM 655 C CA . SER A 1 82 ? 8.791 13.285 2.389 1.00 90.25 82 SER A CA 1
ATOM 656 C C . SER A 1 82 ? 9.092 12.539 1.084 1.00 90.25 82 SER A C 1
ATOM 658 O O . SER A 1 82 ? 10.177 12.715 0.532 1.00 90.25 82 SER A O 1
ATOM 660 N N . SER A 1 83 ? 8.148 11.743 0.567 1.00 88.06 83 SER A N 1
ATOM 661 C CA . SER A 1 83 ? 8.367 10.837 -0.566 1.00 88.06 83 SER A CA 1
ATOM 662 C C . SER A 1 83 ? 8.602 11.560 -1.888 1.00 88.06 83 SER A C 1
ATOM 664 O O . SER A 1 83 ? 9.286 11.015 -2.746 1.00 88.06 83 SER A O 1
ATOM 666 N N . LYS A 1 84 ? 8.125 12.806 -2.039 1.00 83.50 84 LYS A N 1
ATOM 667 C CA . LYS A 1 84 ? 8.383 13.642 -3.230 1.00 83.50 84 LYS A CA 1
ATOM 668 C C . LYS A 1 84 ? 9.875 13.793 -3.547 1.00 83.50 84 LYS A C 1
ATOM 670 O O . LYS A 1 84 ? 10.250 13.932 -4.701 1.00 83.50 84 LYS A O 1
ATOM 675 N N . LYS A 1 85 ? 10.747 13.712 -2.535 1.00 84.19 85 LYS A N 1
ATOM 676 C CA . LYS A 1 85 ? 12.209 13.751 -2.720 1.00 84.19 85 LYS A CA 1
ATOM 677 C C . LYS A 1 85 ? 12.762 12.534 -3.472 1.00 84.19 85 LYS A C 1
ATOM 679 O O . LYS A 1 85 ? 13.885 12.584 -3.954 1.00 84.19 85 LYS A O 1
ATOM 684 N N . PHE A 1 86 ? 11.988 11.457 -3.548 1.00 82.50 86 PHE A N 1
ATOM 685 C CA . PHE A 1 86 ? 12.362 10.177 -4.144 1.00 82.50 86 PHE A CA 1
ATOM 686 C C . PHE A 1 86 ? 11.540 9.860 -5.400 1.00 82.50 86 PHE A C 1
ATOM 688 O O . PHE A 1 86 ? 11.582 8.738 -5.893 1.00 82.50 86 PHE A O 1
ATOM 695 N N . GLU A 1 87 ? 10.791 10.829 -5.931 1.00 79.44 87 GLU A N 1
ATOM 696 C CA . GLU A 1 87 ? 9.932 10.642 -7.107 1.00 79.44 87 GLU A CA 1
ATOM 697 C C . GLU A 1 87 ? 10.733 10.179 -8.336 1.00 79.44 87 GLU A C 1
ATOM 699 O O . GLU A 1 87 ? 10.315 9.269 -9.050 1.00 79.44 87 GLU A O 1
ATOM 704 N N . SER A 1 88 ? 11.956 10.695 -8.505 1.00 83.69 88 SER A N 1
ATOM 705 C CA . SER A 1 88 ? 12.860 10.308 -9.594 1.00 83.69 88 SER A CA 1
ATOM 706 C C . SER A 1 88 ? 13.321 8.849 -9.538 1.00 83.69 88 SER A C 1
ATOM 708 O O . SER A 1 88 ? 13.751 8.320 -10.560 1.00 83.69 88 SER A O 1
ATOM 710 N N . CYS A 1 89 ? 13.259 8.182 -8.377 1.00 86.44 89 CYS A N 1
ATOM 711 C CA . CYS A 1 89 ? 13.722 6.798 -8.246 1.00 86.44 89 CYS A CA 1
ATOM 712 C C . CYS A 1 89 ? 12.931 5.852 -9.154 1.00 86.44 89 CYS A C 1
ATOM 714 O O . CYS A 1 89 ? 13.529 4.973 -9.765 1.00 86.44 89 CYS A O 1
ATOM 716 N N . ALA A 1 90 ? 11.620 6.068 -9.299 1.00 84.31 90 ALA A N 1
ATOM 717 C CA . ALA A 1 90 ? 10.793 5.265 -10.195 1.00 84.31 90 ALA A CA 1
ATOM 718 C C . ALA A 1 90 ? 11.254 5.402 -11.655 1.00 84.31 90 ALA A C 1
ATOM 720 O O . ALA A 1 90 ? 11.410 4.401 -12.349 1.00 84.31 90 ALA A O 1
ATOM 721 N N . SER A 1 91 ? 11.540 6.629 -12.100 1.00 86.44 91 SER A N 1
ATOM 722 C CA . SER A 1 91 ? 12.039 6.893 -13.453 1.00 86.44 91 SER A CA 1
ATOM 723 C C . SER A 1 91 ? 13.435 6.327 -13.698 1.00 86.44 91 SER A C 1
ATOM 725 O O . SER A 1 91 ? 13.707 5.841 -14.792 1.00 86.44 91 SER A O 1
ATOM 727 N N . ILE A 1 92 ? 14.309 6.350 -12.688 1.00 89.38 92 ILE A N 1
ATOM 728 C CA . ILE A 1 92 ? 15.637 5.729 -12.770 1.00 89.38 92 ILE A CA 1
ATOM 729 C C . ILE A 1 92 ? 15.503 4.212 -12.911 1.00 89.38 92 ILE A C 1
ATOM 731 O O . ILE A 1 92 ? 16.092 3.646 -13.826 1.00 89.38 92 ILE A O 1
ATOM 735 N N . CYS A 1 93 ? 14.717 3.557 -12.049 1.00 89.44 93 CYS A N 1
ATOM 736 C CA . CYS A 1 93 ? 14.481 2.114 -12.138 1.00 89.44 93 CYS A CA 1
ATOM 737 C C . CYS A 1 93 ? 13.917 1.732 -13.510 1.00 89.44 93 CYS A C 1
ATOM 739 O O . CYS A 1 93 ? 14.475 0.874 -14.180 1.00 89.44 93 CYS A O 1
ATOM 741 N N . TYR A 1 94 ? 12.896 2.454 -13.974 1.00 88.94 94 TYR A N 1
ATOM 742 C CA . TYR A 1 94 ? 12.287 2.214 -15.279 1.00 88.94 94 TYR A CA 1
ATOM 743 C C . TYR A 1 94 ? 13.272 2.377 -16.446 1.00 88.94 94 TYR A C 1
ATOM 745 O O . TYR A 1 94 ? 13.263 1.590 -17.391 1.00 88.94 94 TYR A O 1
ATOM 753 N N . PHE A 1 95 ? 14.141 3.389 -16.392 1.00 91.69 95 PHE A N 1
ATOM 754 C CA . PHE A 1 95 ? 15.193 3.559 -17.390 1.00 91.69 95 PHE A CA 1
ATOM 755 C C . PHE A 1 95 ? 16.161 2.372 -17.397 1.00 91.69 95 PHE A C 1
ATOM 757 O O . PHE A 1 95 ? 16.483 1.852 -18.463 1.00 91.69 95 PHE A O 1
ATOM 764 N N . LEU A 1 96 ? 16.612 1.937 -16.220 1.00 93.00 96 LEU A N 1
ATOM 765 C CA . LEU A 1 96 ? 17.535 0.811 -16.093 1.00 93.00 96 LEU A CA 1
ATOM 766 C C . LEU A 1 96 ? 16.909 -0.495 -16.593 1.00 93.00 96 LEU A C 1
ATOM 768 O O . LEU A 1 96 ? 17.581 -1.247 -17.296 1.00 93.00 96 LEU A O 1
ATOM 772 N N . ASP A 1 97 ? 15.625 -0.722 -16.313 1.00 92.25 97 ASP A N 1
ATOM 773 C CA . ASP A 1 97 ? 14.887 -1.885 -16.811 1.00 92.25 97 ASP A CA 1
ATOM 774 C C . ASP A 1 97 ? 14.805 -1.883 -18.345 1.00 92.25 97 ASP A C 1
ATOM 776 O O . ASP A 1 97 ? 15.077 -2.903 -18.980 1.00 92.25 97 ASP A O 1
ATOM 780 N N . GLN A 1 98 ? 14.535 -0.725 -18.964 1.00 93.00 98 GLN A N 1
ATOM 781 C CA . GLN A 1 98 ? 14.577 -0.592 -20.425 1.00 93.00 98 GLN A CA 1
ATOM 782 C C . GLN A 1 98 ? 15.962 -0.890 -20.999 1.00 93.00 98 GLN A C 1
ATOM 784 O O . GLN A 1 98 ? 16.073 -1.617 -21.982 1.00 93.00 98 GLN A O 1
ATOM 789 N N . GLN A 1 99 ? 17.023 -0.337 -20.403 1.00 94.62 99 GLN A N 1
ATOM 790 C CA . GLN A 1 99 ? 18.385 -0.596 -20.877 1.00 94.62 99 GLN A CA 1
ATOM 791 C C . GLN A 1 99 ? 18.732 -2.082 -20.768 1.00 94.62 99 GLN A C 1
ATOM 793 O O . GLN A 1 99 ? 19.280 -2.655 -21.708 1.00 94.62 99 GLN A O 1
ATOM 798 N N . SER A 1 100 ? 18.356 -2.722 -19.659 1.00 95.75 100 SER A N 1
ATOM 799 C CA . SER A 1 100 ? 18.522 -4.163 -19.479 1.00 95.75 100 SER A CA 1
ATOM 800 C C . SER A 1 100 ? 17.810 -4.949 -20.580 1.00 95.75 100 SER A C 1
ATOM 802 O O . SER A 1 100 ? 18.402 -5.862 -21.153 1.00 95.75 100 SER A O 1
ATOM 804 N N . GLN A 1 101 ? 16.569 -4.582 -20.909 1.00 96.12 101 GLN A N 1
ATOM 805 C CA . GLN A 1 101 ? 15.813 -5.238 -21.972 1.00 96.12 101 GLN A CA 1
ATOM 806 C C . GLN A 1 101 ? 16.479 -5.057 -23.343 1.00 96.12 101 GLN A C 1
ATOM 808 O O . GLN A 1 101 ? 16.669 -6.039 -24.056 1.00 96.12 101 GLN A O 1
ATOM 813 N N . TYR A 1 102 ? 16.920 -3.841 -23.687 1.00 96.75 102 TYR A N 1
ATOM 814 C CA . TYR A 1 102 ? 17.606 -3.594 -24.958 1.00 96.75 102 TYR A CA 1
ATOM 815 C C . TYR A 1 102 ? 18.871 -4.437 -25.118 1.00 96.75 102 TYR A C 1
ATOM 817 O O . TYR A 1 102 ? 19.153 -4.903 -26.224 1.00 96.75 102 TYR A O 1
ATOM 825 N N . PHE A 1 103 ? 19.630 -4.662 -24.042 1.00 97.62 103 PHE A N 1
ATOM 826 C CA . PHE A 1 103 ? 20.807 -5.527 -24.102 1.00 97.62 103 PHE A CA 1
ATOM 827 C C . PHE A 1 103 ? 20.448 -6.983 -24.403 1.00 97.62 103 PHE A C 1
ATOM 829 O O . PHE A 1 103 ? 21.129 -7.608 -25.217 1.00 97.62 103 PHE A O 1
ATOM 836 N N . VAL A 1 104 ? 19.383 -7.506 -23.791 1.00 97.75 104 VAL A N 1
ATOM 837 C CA . VAL A 1 104 ? 18.903 -8.873 -24.042 1.00 97.75 104 VAL A CA 1
ATOM 838 C C . VAL A 1 104 ? 18.397 -9.006 -25.478 1.00 97.75 104 VAL A C 1
ATOM 840 O O . VAL A 1 104 ? 18.914 -9.834 -26.223 1.00 97.75 104 VAL A O 1
ATOM 843 N N . ASP A 1 105 ? 17.494 -8.122 -25.907 1.00 97.81 105 ASP A N 1
ATOM 844 C CA . ASP A 1 105 ? 16.905 -8.156 -27.252 1.00 97.81 105 ASP A CA 1
ATOM 845 C C . ASP A 1 105 ? 17.978 -8.026 -28.346 1.00 97.81 105 ASP A C 1
ATOM 847 O O . ASP A 1 105 ? 17.936 -8.702 -29.377 1.00 97.81 105 ASP A O 1
ATOM 851 N N . THR A 1 106 ? 18.985 -7.175 -28.114 1.00 97.69 106 THR A N 1
ATOM 852 C CA . THR A 1 106 ? 20.117 -7.023 -29.036 1.00 97.69 106 THR A CA 1
ATOM 853 C C . THR A 1 106 ? 20.949 -8.299 -29.100 1.00 97.69 106 THR A C 1
ATOM 855 O O . THR A 1 106 ? 21.298 -8.740 -30.196 1.00 97.69 106 THR A O 1
ATOM 858 N N . ALA A 1 107 ? 21.271 -8.907 -27.955 1.00 97.50 107 ALA A N 1
ATOM 859 C CA . ALA A 1 107 ? 22.026 -10.154 -27.917 1.00 97.50 107 ALA A CA 1
ATOM 860 C C . ALA A 1 107 ? 21.280 -11.281 -28.649 1.00 97.50 107 ALA A C 1
ATOM 862 O O . ALA A 1 107 ? 21.872 -11.951 -29.499 1.00 97.50 107 ALA A O 1
ATOM 863 N N . ASP A 1 108 ? 19.979 -11.427 -28.399 1.00 97.25 108 ASP A N 1
ATOM 864 C CA . ASP A 1 108 ? 19.130 -12.421 -29.056 1.00 97.25 108 ASP A CA 1
ATOM 865 C C . ASP A 1 108 ? 19.070 -12.193 -30.570 1.00 97.25 108 ASP A C 1
ATOM 867 O O . ASP A 1 108 ? 19.258 -13.129 -31.354 1.00 97.25 108 ASP A O 1
ATOM 871 N N . ARG A 1 109 ? 18.913 -10.937 -31.011 1.00 96.44 109 ARG A N 1
ATOM 872 C CA . ARG A 1 109 ? 18.897 -10.609 -32.441 1.00 96.44 109 ARG A CA 1
ATOM 873 C C . ARG A 1 109 ? 20.235 -10.893 -33.120 1.00 96.44 109 ARG A C 1
ATOM 875 O O . ARG A 1 109 ? 20.247 -11.395 -34.245 1.00 96.44 109 ARG A O 1
ATOM 882 N N . LEU A 1 110 ? 21.356 -10.599 -32.461 1.00 96.50 110 LEU A N 1
ATOM 883 C CA . LEU A 1 110 ? 22.691 -10.917 -32.977 1.00 96.50 110 LEU A CA 1
ATOM 884 C C . LEU A 1 110 ? 22.904 -12.430 -33.099 1.00 96.50 110 LEU A C 1
ATOM 886 O O . LEU A 1 110 ? 23.448 -12.889 -34.103 1.00 96.50 110 LEU A O 1
ATOM 890 N N . VAL A 1 111 ? 22.445 -13.211 -32.117 1.00 96.12 111 VAL A N 1
ATOM 891 C CA . VAL A 1 111 ? 22.503 -14.679 -32.165 1.00 96.12 111 VAL A CA 1
ATOM 892 C C . VAL A 1 111 ? 21.666 -15.220 -33.321 1.00 96.12 111 VAL A C 1
ATOM 894 O O . VAL A 1 111 ? 22.150 -16.074 -34.065 1.00 96.12 111 VAL A O 1
ATOM 897 N N . GLN A 1 112 ? 20.452 -14.702 -33.503 1.00 95.00 112 GLN A N 1
ATOM 898 C CA . GLN A 1 112 ? 19.569 -15.091 -34.598 1.00 95.00 112 GLN A CA 1
ATOM 899 C C . GLN A 1 112 ? 20.211 -14.813 -35.965 1.00 95.00 112 GLN A C 1
ATOM 901 O O . GLN A 1 112 ? 20.314 -15.709 -36.801 1.00 95.00 112 GLN A O 1
ATOM 906 N N . LEU A 1 113 ? 20.723 -13.595 -36.173 1.00 94.62 113 LEU A N 1
ATOM 907 C CA . LEU A 1 113 ? 21.419 -13.216 -37.407 1.00 94.62 113 LEU A CA 1
ATOM 908 C C . LEU A 1 113 ? 22.615 -14.135 -37.690 1.00 94.62 113 LEU A C 1
ATOM 910 O O . LEU A 1 113 ? 22.797 -14.589 -38.819 1.00 94.62 113 LEU A O 1
ATOM 914 N N . ALA A 1 114 ? 23.421 -14.422 -36.667 1.00 92.56 114 ALA A N 1
ATOM 915 C CA . ALA A 1 114 ? 24.617 -15.243 -36.805 1.00 92.56 114 ALA A CA 1
ATOM 916 C C . ALA A 1 114 ? 24.313 -16.714 -37.122 1.00 92.56 114 ALA A C 1
ATOM 918 O O . ALA A 1 114 ? 25.077 -17.348 -37.851 1.00 92.56 114 ALA A O 1
ATOM 919 N N . ARG A 1 115 ? 23.241 -17.274 -36.551 1.00 89.94 115 ARG A N 1
ATOM 920 C CA . ARG A 1 115 ? 22.954 -18.716 -36.620 1.00 89.94 115 ARG A CA 1
ATOM 921 C C . ARG A 1 115 ? 21.946 -19.104 -37.687 1.00 89.94 115 ARG A C 1
ATOM 923 O O . ARG A 1 115 ? 22.019 -20.223 -38.182 1.00 89.94 115 ARG A O 1
ATOM 930 N N . GLU A 1 116 ? 21.016 -18.222 -38.012 1.00 88.12 116 GLU A N 1
ATOM 931 C CA . GLU A 1 116 ? 19.926 -18.519 -38.938 1.00 88.12 116 GLU A CA 1
ATOM 932 C C . GLU A 1 116 ? 20.202 -17.832 -40.272 1.00 88.12 116 GLU A C 1
ATOM 934 O O . GLU A 1 116 ? 20.493 -18.498 -41.257 1.00 88.12 116 GLU A O 1
ATOM 939 N N . GLU A 1 117 ? 20.225 -16.501 -40.294 1.00 87.88 117 GLU A N 1
ATOM 940 C CA . GLU A 1 117 ? 20.265 -15.720 -41.537 1.00 87.88 117 GLU A CA 1
ATOM 941 C C . GLU A 1 117 ? 21.595 -15.868 -42.297 1.00 87.88 117 GLU A C 1
ATOM 943 O O . GLU A 1 117 ? 21.623 -16.185 -43.489 1.00 87.88 117 GLU A O 1
ATOM 948 N N . LEU A 1 118 ? 22.730 -15.685 -41.611 1.00 86.12 118 LEU A N 1
ATOM 949 C CA . LEU A 1 118 ? 24.049 -15.710 -42.256 1.00 86.12 118 LEU A CA 1
ATOM 950 C C . LEU A 1 118 ? 24.475 -17.105 -42.731 1.00 86.12 118 LEU A C 1
ATOM 952 O O . LEU A 1 118 ? 25.321 -17.215 -43.618 1.00 86.12 118 LEU A O 1
ATOM 956 N N . VAL A 1 119 ? 23.898 -18.173 -42.176 1.00 84.00 119 VAL A N 1
ATOM 957 C CA . VAL A 1 119 ? 24.199 -19.545 -42.606 1.00 84.00 119 VAL A CA 1
ATOM 958 C C . VAL A 1 119 ? 23.635 -19.811 -44.004 1.00 84.00 119 VAL A C 1
ATOM 960 O O . VAL A 1 119 ? 24.318 -20.429 -44.823 1.00 84.00 119 VAL A O 1
ATOM 963 N N . PHE A 1 120 ? 22.443 -19.293 -44.316 1.00 79.00 120 PHE A N 1
ATOM 964 C CA . PHE A 1 120 ? 21.845 -19.410 -45.652 1.00 79.00 120 PHE A CA 1
ATOM 965 C C . PHE A 1 120 ? 22.513 -18.503 -46.689 1.00 79.00 120 PHE A C 1
ATOM 967 O O . PHE A 1 120 ? 22.546 -18.850 -47.865 1.00 79.00 120 PHE A O 1
ATOM 974 N N . ALA A 1 121 ? 23.108 -17.385 -46.266 1.00 76.12 121 ALA A N 1
ATOM 975 C CA . ALA A 1 121 ? 23.833 -16.467 -47.149 1.00 76.12 121 ALA A CA 1
ATOM 976 C C . ALA A 1 121 ? 25.191 -17.007 -47.648 1.00 76.12 121 ALA A C 1
ATOM 978 O O . ALA A 1 121 ? 25.866 -16.343 -48.432 1.00 76.12 121 ALA A O 1
ATOM 979 N N . ARG A 1 122 ? 25.630 -18.183 -47.175 1.00 68.00 122 ARG A N 1
ATOM 980 C CA . ARG A 1 122 ? 26.929 -18.779 -47.528 1.00 68.00 122 ARG A CA 1
ATOM 981 C C . ARG A 1 122 ? 26.912 -19.614 -48.820 1.00 68.00 122 ARG A C 1
ATOM 983 O O . ARG A 1 122 ? 27.948 -20.198 -49.140 1.00 68.00 122 ARG A O 1
ATOM 990 N N . PHE A 1 123 ? 25.774 -19.694 -49.513 1.00 51.75 123 PHE A N 1
ATOM 991 C CA . PHE A 1 123 ? 25.597 -20.412 -50.782 1.00 51.75 123 PHE A CA 1
ATOM 992 C C . PHE A 1 123 ? 25.468 -19.462 -51.971 1.00 51.75 123 PHE A C 1
ATOM 994 O O . PHE A 1 123 ? 24.737 -18.456 -51.846 1.00 51.75 123 PHE A O 1
#

Foldseek 3Di:
DDPVVPPDPCQDDQPPPRFDDDDPLVVLVVVLVVVLVVLVVVLVVCLVVDDPVVNVVSVVVSVVVNVVSVVVSVVVVVCVVVCVVVPCVRSVVVVVVVVVVVVVVVVVVVVCCVPPVVVVVPD

pLDDT: mean 87.54, std 14.26, range [40.94, 98.19]

Secondary structure (DSSP, 8-state):
--TTGGGS--PPPPPTTSSPP---HHHHHHHHHHHHHHHHHHHHHHGGGS-HHHHHHHHHHHHHHHHHHHHHHHHHHHHHHHHGGGHHHHHHHHHHHHHHHHHHHHHHHHHHIIIIIHHHTT-

Sequence (123 aa):
MDDEEYMKPMLPTVPEKCGPPVIPLGHLIEFAVQQIFHELTVLSELLPKKLDSDRKISIVQFAHSTRVLFIKLLAVVKWVKSSKKFESCASICYFLDQQSQYFVDTADRLVQLAREELVFARF

InterPro domains:
  IPR013947 Mediator complex, subunit Med14 [PTHR12809] (15-122)
  IPR055122 Mediator complex subunit MED14, N-terminal [PF08638] (23-122)

Organism: NCBI:txid387005

Radius of gyration: 28.09 Å; chains: 1; bounding box: 50×53×85 Å